Protein AF-A0A7H1MFH7-F1 (afdb_monomer_lite)

Organism: NCBI:txid1815583

Radius of gyration: 19.79 Å; chains: 1; bounding box: 55×24×57 Å

Sequence (146 aa):
MDHNDVRKGILQAKLIEDTSGLLWAEMLFAPLLLAVTAERLDIFPDPTGGLLVFLGVGFFSFVFFLWCSWHSRPRFWMAVFFSCIWAYAFWWLFGLISDDKPFSEYPSLSHFLVYYGLRSIPSVIIFIITMIAHFSDFQWMDDVSS

Foldseek 3Di:
DDPVVVVVVVVLVVLCVLQVVLLVVLLQVLLLLVLVVCVVVCVDVDNVSSVCSSVVSSVVSVVLVVVCVVPLVSVLVSLLVSLLSQLVVQLVVVCVVPPDDPPVPAPDPVRVCVVSVVSSVVSVVSSVVSSVSNVSVNVSVVVVVD

Structure (mmCIF, N/CA/C/O backbone):
data_AF-A0A7H1MFH7-F1
#
_entry.id   AF-A0A7H1MFH7-F1
#
loop_
_atom_site.group_PDB
_atom_site.id
_atom_site.type_symbol
_atom_site.label_atom_id
_atom_site.label_alt_id
_atom_site.label_comp_id
_atom_site.label_asym_id
_atom_site.label_entity_id
_atom_site.label_seq_id
_atom_site.pdbx_PDB_ins_code
_atom_site.Cartn_x
_atom_site.Cartn_y
_atom_site.Cartn_z
_atom_site.occupancy
_atom_site.B_iso_or_equiv
_atom_site.auth_seq_id
_atom_site.auth_comp_id
_atom_site.auth_asym_id
_atom_site.auth_atom_id
_atom_site.pdbx_PDB_model_num
ATOM 1 N N . MET A 1 1 ? -28.954 0.021 33.420 1.00 54.66 1 MET A N 1
ATOM 2 C CA . MET A 1 1 ? -27.922 0.392 32.437 1.00 54.66 1 MET A CA 1
ATOM 3 C C . MET A 1 1 ? -27.315 1.680 32.945 1.00 54.66 1 MET A C 1
ATOM 5 O O . MET A 1 1 ? -28.068 2.631 33.138 1.00 54.66 1 MET A O 1
ATOM 9 N N . ASP A 1 2 ? -26.045 1.649 33.337 1.00 64.81 2 ASP A N 1
ATOM 10 C CA . ASP A 1 2 ? -25.422 2.763 34.053 1.00 64.81 2 ASP A CA 1
ATOM 11 C C . ASP A 1 2 ? -25.044 3.879 33.065 1.00 64.81 2 ASP A C 1
ATOM 13 O O . ASP A 1 2 ? -24.766 3.625 31.890 1.00 64.81 2 ASP A O 1
ATOM 17 N N . HIS A 1 3 ? -25.023 5.132 33.514 1.00 62.41 3 HIS A N 1
ATOM 18 C CA . HIS A 1 3 ? -24.692 6.278 32.659 1.00 62.41 3 HIS A CA 1
ATOM 19 C C . HIS A 1 3 ? -23.265 6.158 32.077 1.00 62.41 3 HIS A C 1
ATOM 21 O O . HIS A 1 3 ? -22.971 6.674 30.992 1.00 62.41 3 HIS A O 1
ATOM 27 N N . ASN A 1 4 ? -22.399 5.420 32.777 1.00 66.25 4 ASN A N 1
ATOM 28 C CA . ASN A 1 4 ? -21.060 5.044 32.338 1.00 66.25 4 ASN A CA 1
ATOM 29 C C . ASN A 1 4 ? -21.055 4.048 31.164 1.00 66.25 4 ASN A C 1
ATOM 31 O O . ASN A 1 4 ? -20.188 4.157 30.299 1.00 66.25 4 ASN A O 1
ATOM 35 N N . ASP A 1 5 ? -22.023 3.132 31.085 1.00 61.41 5 ASP A N 1
ATOM 36 C CA . ASP A 1 5 ? -22.126 2.163 29.982 1.00 61.41 5 ASP A CA 1
ATOM 37 C C . ASP A 1 5 ? -22.529 2.863 28.682 1.00 61.41 5 ASP A C 1
ATOM 39 O O . ASP A 1 5 ? -21.967 2.606 27.619 1.00 61.41 5 ASP A O 1
ATOM 43 N N . VAL A 1 6 ? -23.449 3.828 28.778 1.00 69.00 6 VAL A N 1
ATOM 44 C CA . VAL A 1 6 ? -23.871 4.656 27.639 1.00 69.00 6 VAL A CA 1
ATOM 45 C C . VAL A 1 6 ? -22.713 5.525 27.142 1.00 69.00 6 VAL A C 1
ATOM 47 O O . VAL A 1 6 ?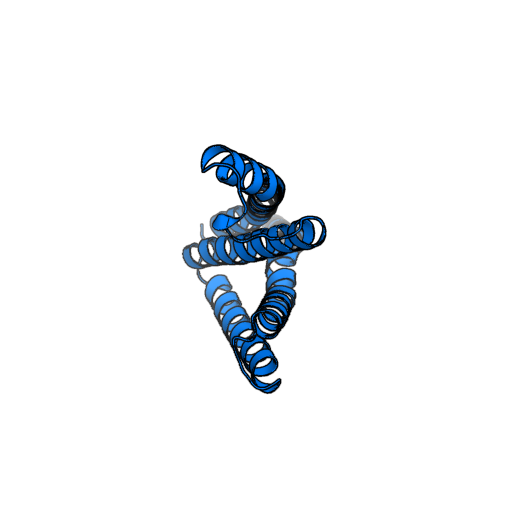 -22.487 5.631 25.939 1.00 69.00 6 VAL A O 1
ATOM 50 N N . ARG A 1 7 ? -21.923 6.107 28.055 1.00 67.50 7 ARG A N 1
ATOM 51 C CA . ARG A 1 7 ? -20.744 6.907 27.693 1.00 67.50 7 ARG A CA 1
ATOM 52 C C . ARG A 1 7 ? -19.659 6.064 27.015 1.00 67.50 7 ARG A C 1
ATOM 54 O O . ARG A 1 7 ? -19.066 6.532 26.046 1.00 67.50 7 ARG A O 1
ATOM 61 N N . LYS A 1 8 ? -19.429 4.831 27.480 1.00 65.19 8 LYS A N 1
ATOM 62 C CA . LYS A 1 8 ? -18.517 3.872 26.832 1.00 65.19 8 LYS A CA 1
ATOM 63 C C . LYS A 1 8 ? -19.004 3.482 25.435 1.00 65.19 8 LYS A C 1
ATOM 65 O O . LYS A 1 8 ? -18.209 3.527 24.505 1.00 65.19 8 LYS A O 1
ATOM 70 N N . GLY A 1 9 ? -20.299 3.205 25.270 1.00 61.69 9 GLY A N 1
ATOM 71 C CA . GLY A 1 9 ? -20.886 2.884 23.964 1.00 61.69 9 GLY A CA 1
ATOM 72 C C . GLY A 1 9 ? -20.783 4.032 22.954 1.00 61.69 9 GLY A C 1
ATOM 73 O O . GLY A 1 9 ? -20.439 3.807 21.798 1.00 61.69 9 GLY A O 1
ATOM 74 N N . ILE A 1 10 ? -21.001 5.278 23.392 1.00 66.06 10 ILE A N 1
ATOM 75 C CA . ILE A 1 10 ? -20.850 6.469 22.536 1.00 66.06 10 ILE A CA 1
ATOM 76 C C . ILE A 1 10 ? -19.380 6.702 22.156 1.00 66.06 10 ILE A C 1
ATOM 78 O O . ILE A 1 10 ? -19.093 7.043 21.012 1.00 66.06 10 ILE A O 1
ATOM 82 N N . LEU A 1 11 ? -18.443 6.503 23.089 1.00 58.62 11 LEU A N 1
ATOM 83 C CA . LEU A 1 11 ? -17.009 6.608 22.802 1.00 58.62 11 LEU A CA 1
ATOM 84 C C . LEU A 1 11 ? -16.542 5.514 21.834 1.00 58.62 11 LEU A C 1
ATOM 86 O O . LEU A 1 11 ? -15.809 5.825 20.904 1.00 58.62 11 LEU A O 1
ATOM 90 N N . GLN A 1 12 ? -17.014 4.275 21.992 1.00 57.56 12 GLN A N 1
ATOM 91 C CA . GLN A 1 12 ? -16.724 3.177 21.064 1.00 57.56 12 GLN A CA 1
ATOM 92 C C . GLN A 1 12 ? -17.298 3.433 19.666 1.00 57.56 12 GLN A C 1
ATOM 94 O O . GLN A 1 12 ? -16.593 3.225 18.684 1.00 57.56 12 GLN A O 1
ATOM 99 N N . ALA A 1 13 ? -18.537 3.922 19.560 1.00 58.47 13 ALA A N 1
ATOM 100 C CA . ALA A 1 13 ? -19.154 4.244 18.273 1.00 58.47 13 ALA A CA 1
ATOM 101 C C . ALA A 1 13 ? -18.420 5.384 17.550 1.00 58.47 13 ALA A C 1
ATOM 103 O O . ALA A 1 13 ? -18.107 5.252 16.370 1.00 58.47 13 ALA A O 1
ATOM 104 N N . LYS A 1 14 ? -18.076 6.455 18.277 1.00 58.44 14 LYS A N 1
ATOM 105 C CA . LYS A 1 14 ? -17.321 7.590 17.735 1.00 58.44 14 LYS A CA 1
ATOM 106 C C . LYS A 1 14 ? -15.920 7.181 17.272 1.00 58.44 14 LYS A C 1
ATOM 108 O O . LYS A 1 14 ? -15.492 7.578 16.199 1.00 58.44 14 LYS A O 1
ATOM 113 N N . LEU A 1 15 ? -15.233 6.330 18.035 1.00 53.75 15 LEU A N 1
ATOM 114 C CA . LEU A 1 15 ? -13.917 5.826 17.639 1.00 53.75 15 LEU A CA 1
ATOM 115 C C . LEU A 1 15 ? -13.968 4.865 16.443 1.00 53.75 15 LEU A C 1
ATOM 117 O O . LEU A 1 15 ? -13.046 4.882 15.635 1.00 53.75 15 LEU A O 1
ATOM 121 N N . ILE A 1 16 ? -15.017 4.046 16.300 1.00 55.38 16 ILE A N 1
ATOM 122 C CA . ILE A 1 16 ? -15.221 3.209 15.101 1.00 55.38 16 ILE A CA 1
ATOM 123 C C . ILE A 1 16 ? -15.421 4.095 13.866 1.00 55.38 16 ILE A C 1
ATOM 125 O O . ILE A 1 16 ? -14.837 3.813 12.818 1.00 55.38 16 ILE A O 1
ATOM 129 N N . GLU A 1 17 ? -16.194 5.174 13.998 1.00 55.59 17 GLU A N 1
ATOM 130 C CA . GLU A 1 17 ? -16.355 6.203 12.962 1.00 55.59 17 GLU A CA 1
ATOM 131 C C . GLU A 1 17 ? -15.013 6.861 12.594 1.00 55.59 17 GLU A C 1
ATOM 133 O O . GLU A 1 17 ? -14.719 7.030 11.412 1.00 55.59 17 GLU A O 1
ATOM 138 N N . ASP A 1 18 ? -14.171 7.146 13.593 1.00 53.12 18 ASP A N 1
ATOM 139 C CA . ASP A 1 18 ? -12.890 7.841 13.413 1.00 53.12 18 ASP A CA 1
ATOM 140 C C . ASP A 1 18 ? -11.748 6.939 12.880 1.00 53.12 18 ASP A C 1
ATOM 142 O O . ASP A 1 18 ? -10.773 7.459 12.339 1.00 53.12 18 ASP A O 1
ATOM 146 N N . THR A 1 19 ? -11.830 5.605 13.009 1.00 53.41 19 THR A N 1
ATOM 147 C CA . THR A 1 19 ? -10.710 4.680 12.689 1.00 53.41 19 THR A CA 1
ATOM 148 C C . THR A 1 19 ? -10.991 3.698 11.552 1.00 53.41 19 THR A C 1
ATOM 150 O O . THR A 1 19 ? -10.120 3.448 10.725 1.00 53.41 19 THR A O 1
ATOM 153 N N . SER A 1 20 ? -12.222 3.200 11.407 1.00 57.16 20 SER A N 1
ATOM 154 C CA . SER A 1 20 ? -12.520 2.128 10.439 1.00 57.16 20 SER A CA 1
ATOM 155 C C . SER A 1 20 ? -12.584 2.573 8.970 1.00 57.16 20 SER A C 1
ATOM 157 O O . SER A 1 20 ? -12.539 1.731 8.068 1.00 57.16 20 SER A O 1
ATOM 159 N N . GLY A 1 21 ? -12.672 3.881 8.711 1.00 65.06 21 GLY A N 1
ATOM 160 C CA . GLY A 1 21 ? -12.888 4.423 7.370 1.00 65.06 21 GLY A CA 1
ATOM 161 C C . GLY A 1 21 ? -11.729 4.179 6.402 1.00 65.06 21 GLY A C 1
ATOM 162 O O . GLY A 1 21 ? -11.975 3.899 5.229 1.00 65.06 21 GLY A O 1
ATOM 163 N N . LEU A 1 22 ? -10.478 4.240 6.876 1.00 73.00 22 LEU A N 1
ATOM 164 C CA . LEU A 1 22 ? -9.305 4.110 6.004 1.00 73.00 22 LEU A CA 1
ATOM 165 C C . LEU A 1 22 ? -9.123 2.671 5.513 1.00 73.00 22 LEU A C 1
ATOM 167 O O . LEU A 1 22 ? -9.110 2.453 4.306 1.00 73.00 22 LEU A O 1
ATOM 171 N N . LEU A 1 23 ? -9.077 1.687 6.419 1.00 71.75 23 LEU A N 1
ATOM 172 C CA . LEU A 1 23 ? -8.971 0.271 6.037 1.00 71.75 23 LEU A CA 1
ATOM 173 C C . LEU A 1 23 ? -10.134 -0.169 5.142 1.00 71.75 23 LEU A C 1
ATOM 175 O O . LEU A 1 23 ? -9.948 -0.956 4.213 1.00 71.75 23 LEU A O 1
ATOM 179 N N . TRP A 1 24 ? -11.340 0.341 5.406 1.00 69.19 24 TRP A N 1
ATOM 180 C CA . TRP A 1 24 ? -12.502 0.045 4.576 1.00 69.19 24 TRP A CA 1
ATOM 181 C C . TRP A 1 24 ? -12.395 0.673 3.180 1.00 69.19 24 TRP A C 1
ATOM 183 O O . TRP A 1 24 ? -12.676 0.004 2.186 1.00 69.19 24 TRP A O 1
ATOM 193 N N . ALA A 1 25 ? -11.938 1.924 3.075 1.00 73.00 25 ALA A N 1
ATOM 194 C CA . ALA A 1 25 ? -11.689 2.563 1.785 1.00 73.00 25 ALA A CA 1
ATOM 195 C C . ALA A 1 25 ? -10.589 1.830 0.997 1.00 73.00 25 ALA A C 1
ATOM 197 O O . ALA A 1 25 ? -10.740 1.571 -0.196 1.00 73.00 25 ALA A O 1
ATOM 198 N N . GLU A 1 26 ? -9.503 1.434 1.655 1.00 75.50 26 GLU A N 1
ATOM 199 C CA . GLU A 1 26 ? -8.398 0.705 1.028 1.00 75.50 26 GLU A CA 1
ATOM 200 C C . GLU A 1 26 ? -8.813 -0.670 0.521 1.00 75.50 26 GLU A C 1
ATOM 202 O O . GLU A 1 26 ? -8.415 -1.061 -0.574 1.00 75.50 26 GLU A O 1
ATOM 207 N N . MET A 1 27 ? -9.688 -1.363 1.247 1.00 75.88 27 MET A N 1
ATOM 208 C CA . MET A 1 27 ? -10.291 -2.612 0.788 1.00 75.88 27 MET A CA 1
ATOM 209 C C . MET A 1 27 ? -11.061 -2.441 -0.537 1.00 75.88 27 MET A C 1
ATOM 2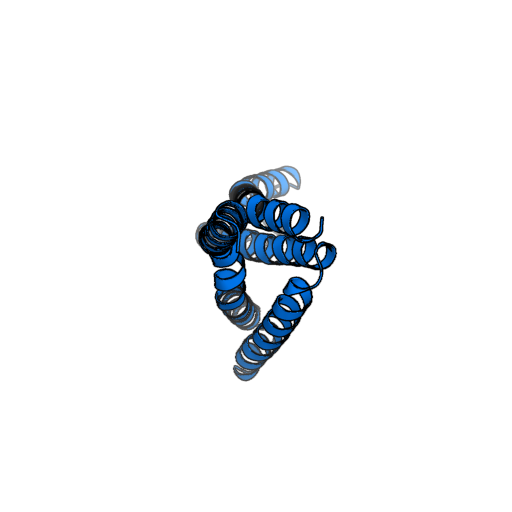11 O O . MET A 1 27 ? -11.134 -3.386 -1.320 1.00 75.88 27 MET A O 1
ATOM 215 N N . LEU A 1 28 ? -11.601 -1.250 -0.818 1.00 73.75 28 LEU A N 1
ATOM 216 C CA . LEU A 1 28 ? -12.284 -0.942 -2.080 1.00 73.75 28 LEU A CA 1
ATOM 217 C C . LEU A 1 28 ? -11.313 -0.501 -3.186 1.00 73.75 28 LEU A C 1
ATOM 219 O O . LEU A 1 28 ? -11.490 -0.880 -4.345 1.00 73.75 28 LEU A O 1
ATOM 223 N N . PHE A 1 29 ? -10.286 0.285 -2.850 1.00 74.69 29 PHE A N 1
ATOM 224 C CA . PHE A 1 29 ? -9.355 0.852 -3.835 1.00 74.69 29 PHE A CA 1
ATOM 225 C C . PHE A 1 29 ? -8.210 -0.088 -4.226 1.00 74.69 29 PHE A C 1
ATOM 227 O O . PHE A 1 29 ? -7.807 -0.108 -5.389 1.00 74.69 29 PHE A O 1
ATOM 234 N N . ALA A 1 30 ? -7.684 -0.880 -3.293 1.00 75.75 30 ALA A N 1
ATOM 235 C CA . ALA A 1 30 ? -6.543 -1.761 -3.533 1.00 75.75 30 ALA A CA 1
ATOM 236 C C . ALA A 1 30 ? -6.775 -2.812 -4.637 1.00 75.75 30 ALA A C 1
ATOM 238 O O . ALA A 1 30 ? -5.884 -2.974 -5.476 1.00 75.75 30 ALA A O 1
ATOM 239 N N . PRO A 1 31 ? -7.942 -3.487 -4.721 1.00 77.62 31 PRO A N 1
ATOM 240 C CA . PRO A 1 31 ? -8.222 -4.417 -5.814 1.00 77.62 31 PRO A CA 1
ATOM 241 C C . PRO A 1 31 ? -8.202 -3.738 -7.183 1.00 77.62 31 PRO A C 1
ATOM 243 O O . PRO A 1 31 ? -7.680 -4.301 -8.142 1.00 77.62 31 PRO A O 1
ATOM 246 N N . LEU A 1 32 ? -8.726 -2.510 -7.270 1.00 77.50 32 LEU A N 1
ATOM 247 C CA . LEU A 1 32 ? -8.722 -1.718 -8.500 1.00 77.50 32 LEU A CA 1
ATOM 248 C C . LEU A 1 32 ? -7.291 -1.353 -8.915 1.00 77.50 32 LEU A C 1
ATOM 250 O O . LEU A 1 32 ? -6.908 -1.549 -10.065 1.00 77.50 32 LEU A O 1
ATOM 254 N N . LEU A 1 33 ? -6.488 -0.869 -7.967 1.00 77.81 33 LEU A N 1
ATOM 255 C CA . LEU A 1 33 ? -5.096 -0.472 -8.195 1.00 77.81 33 LEU A CA 1
ATOM 256 C C . LEU A 1 33 ? -4.226 -1.651 -8.655 1.00 77.81 33 LEU A C 1
ATOM 258 O O . LEU A 1 33 ? -3.430 -1.515 -9.588 1.00 77.81 33 LEU A O 1
ATOM 262 N N . LEU A 1 34 ? -4.408 -2.822 -8.044 1.00 75.25 34 LEU A N 1
ATOM 263 C CA . LEU A 1 34 ? -3.701 -4.043 -8.429 1.00 75.25 34 LEU A CA 1
ATOM 264 C C . LEU A 1 34 ? -4.168 -4.591 -9.780 1.00 75.25 34 LEU A C 1
ATOM 266 O O . LEU A 1 34 ? -3.329 -5.037 -10.559 1.00 75.25 34 LEU A O 1
ATOM 270 N N . ALA A 1 35 ? -5.462 -4.510 -10.096 1.00 75.81 35 ALA A N 1
ATOM 271 C CA . ALA A 1 35 ? -5.984 -4.914 -11.401 1.00 75.81 35 ALA A CA 1
ATOM 272 C C . ALA A 1 35 ? -5.418 -4.053 -12.538 1.00 75.81 35 ALA A C 1
ATOM 274 O O . ALA A 1 35 ? -4.875 -4.594 -13.499 1.00 75.81 35 ALA A O 1
ATOM 275 N N . VAL A 1 36 ? -5.442 -2.724 -12.381 1.00 77.12 36 VAL A N 1
ATOM 276 C CA . VAL A 1 36 ? -4.831 -1.782 -13.338 1.00 77.12 36 VAL A CA 1
ATOM 277 C C . VAL A 1 36 ? -3.333 -2.050 -13.496 1.00 77.12 36 VAL A C 1
ATOM 279 O O . VAL A 1 36 ? -2.798 -2.007 -14.602 1.00 77.12 36 VAL A O 1
ATOM 282 N N . THR A 1 37 ? -2.640 -2.356 -12.397 1.00 73.69 37 THR A N 1
ATOM 283 C CA . THR A 1 37 ? -1.211 -2.694 -12.439 1.00 73.69 37 THR A CA 1
ATOM 284 C C . THR A 1 37 ? -0.957 -3.990 -13.208 1.00 73.69 37 THR A C 1
ATOM 286 O O . THR A 1 37 ? -0.033 -4.048 -14.018 1.00 73.69 37 THR A O 1
ATOM 289 N N . ALA A 1 38 ? -1.768 -5.022 -12.974 1.00 74.62 38 ALA A N 1
ATOM 290 C CA . ALA A 1 38 ? -1.633 -6.313 -13.637 1.00 74.62 38 ALA A CA 1
ATOM 291 C C . ALA A 1 38 ? -1.889 -6.224 -15.148 1.00 74.62 38 ALA A C 1
ATOM 293 O O . ALA A 1 38 ? -1.162 -6.855 -15.914 1.00 74.62 38 ALA A O 1
ATOM 294 N N . GLU A 1 39 ? -2.866 -5.412 -15.567 1.00 73.62 39 GLU A N 1
ATOM 295 C CA . GLU A 1 39 ? -3.098 -5.103 -16.983 1.00 73.62 39 GLU A CA 1
ATOM 296 C C . GLU A 1 39 ? -1.924 -4.333 -17.587 1.00 73.62 39 GLU A C 1
ATOM 298 O O . GLU A 1 39 ? -1.424 -4.704 -18.640 1.00 73.62 39 GLU A O 1
ATOM 303 N N . ARG A 1 40 ? -1.419 -3.297 -16.906 1.00 72.88 40 ARG A N 1
ATOM 304 C CA . ARG A 1 40 ? -0.285 -2.506 -17.413 1.00 72.88 40 ARG A CA 1
ATOM 305 C C . ARG A 1 40 ? 0.980 -3.345 -17.607 1.00 72.88 40 ARG A C 1
ATOM 307 O O . ARG A 1 40 ? 1.760 -3.074 -18.513 1.00 72.88 40 ARG A O 1
ATOM 314 N N . LEU A 1 41 ? 1.236 -4.285 -16.703 1.00 72.56 41 LEU A N 1
ATOM 315 C CA . LEU A 1 41 ? 2.431 -5.124 -16.743 1.00 72.56 41 LEU A CA 1
ATOM 316 C C . LEU A 1 41 ? 2.323 -6.273 -17.761 1.00 72.56 41 LEU A C 1
ATOM 318 O O . LEU A 1 41 ? 3.232 -7.100 -17.792 1.00 72.56 41 LEU A O 1
ATOM 322 N N . ASP A 1 42 ? 1.241 -6.341 -18.553 1.00 72.31 42 ASP A N 1
ATOM 323 C CA . ASP A 1 42 ? 0.949 -7.437 -19.489 1.00 72.31 42 ASP A CA 1
ATOM 324 C C . ASP A 1 42 ? 1.139 -8.818 -18.831 1.00 72.31 42 ASP A C 1
ATOM 326 O O . ASP A 1 42 ? 1.598 -9.783 -19.445 1.00 72.31 42 ASP A O 1
ATOM 330 N N . ILE A 1 43 ? 0.786 -8.930 -17.540 1.00 74.06 43 ILE A N 1
ATOM 331 C CA . ILE A 1 43 ? 0.884 -10.203 -16.804 1.00 74.06 43 ILE A CA 1
ATOM 332 C C . ILE A 1 43 ? -0.034 -11.242 -17.453 1.00 74.06 43 ILE A C 1
ATOM 334 O O . ILE A 1 43 ? 0.260 -12.439 -17.446 1.00 74.06 43 ILE A O 1
ATOM 338 N N . PHE A 1 44 ? -1.141 -10.769 -18.028 1.00 74.12 44 PHE A N 1
ATOM 339 C CA . PHE A 1 44 ? -2.097 -11.582 -18.750 1.00 74.12 44 PHE A CA 1
ATOM 340 C C . PHE A 1 44 ? -2.208 -11.092 -20.196 1.00 74.12 44 PHE A C 1
ATOM 342 O O . PHE A 1 44 ? -2.403 -9.900 -20.410 1.00 74.12 44 PHE A O 1
ATOM 349 N N . PRO A 1 45 ? -2.141 -12.001 -21.180 1.00 68.00 45 PRO A N 1
ATOM 350 C CA . PRO A 1 45 ? -2.260 -11.651 -22.594 1.00 68.00 45 PRO A CA 1
ATOM 351 C C . PRO A 1 45 ? -3.683 -11.237 -23.005 1.00 68.00 45 PRO A C 1
ATOM 353 O O . PRO A 1 45 ? -3.860 -10.667 -24.077 1.00 68.00 45 PRO A O 1
ATOM 356 N N . ASP A 1 46 ? -4.687 -11.509 -22.162 1.00 75.62 46 ASP A N 1
ATOM 357 C CA . ASP A 1 46 ? -6.094 -11.211 -22.420 1.00 75.62 46 ASP A CA 1
ATOM 358 C C . ASP A 1 46 ? -6.665 -10.220 -21.384 1.00 75.62 46 ASP A C 1
ATOM 360 O O . ASP A 1 46 ? -6.348 -10.321 -20.191 1.00 75.62 46 ASP A O 1
ATOM 364 N N . PRO A 1 47 ? -7.599 -9.331 -21.783 1.00 66.69 47 PRO A N 1
ATOM 365 C CA . PRO A 1 47 ? -8.222 -8.341 -20.892 1.00 66.69 47 PRO A CA 1
ATOM 366 C C . PRO A 1 47 ? -9.054 -8.968 -19.755 1.00 66.69 47 PRO A C 1
ATOM 368 O O . PRO A 1 47 ? -9.416 -8.306 -18.787 1.00 66.69 47 PRO A O 1
ATOM 371 N N . THR A 1 48 ? -9.346 -10.268 -19.821 1.00 77.44 48 THR A N 1
ATOM 372 C CA . THR A 1 48 ? -9.966 -11.039 -18.732 1.00 77.44 48 THR A CA 1
ATOM 373 C C . THR A 1 48 ? -9.064 -11.185 -17.505 1.00 77.44 48 THR A C 1
ATOM 375 O O . THR A 1 48 ? -9.576 -11.398 -16.404 1.00 77.44 48 THR A O 1
ATOM 378 N N . GLY A 1 49 ? -7.744 -11.057 -17.656 1.00 73.88 49 GLY A N 1
ATOM 379 C CA . GLY A 1 49 ? -6.791 -11.185 -16.553 1.00 73.88 49 GLY A CA 1
ATOM 380 C C . GLY A 1 49 ? -6.923 -10.085 -15.501 1.00 73.88 49 GLY A C 1
ATOM 381 O O . GLY A 1 49 ? -6.970 -10.384 -14.308 1.00 73.88 49 GLY A O 1
ATOM 382 N N . GLY A 1 50 ? -7.074 -8.828 -15.930 1.00 71.56 50 GLY A N 1
ATOM 383 C CA . GLY A 1 50 ? -7.299 -7.697 -15.026 1.00 71.56 50 GLY A CA 1
ATOM 384 C C . GLY A 1 50 ? -8.578 -7.846 -14.207 1.00 71.56 50 GLY A C 1
ATOM 385 O O . GLY A 1 50 ? -8.566 -7.664 -12.989 1.00 71.56 50 GLY A O 1
ATOM 386 N N . LEU A 1 51 ? -9.664 -8.297 -14.844 1.00 77.69 51 LEU A N 1
ATOM 387 C CA . LEU A 1 51 ? -10.930 -8.591 -14.169 1.00 77.69 51 LEU A CA 1
ATOM 388 C C . LEU A 1 51 ? -10.789 -9.716 -13.129 1.00 77.69 51 LEU A C 1
ATO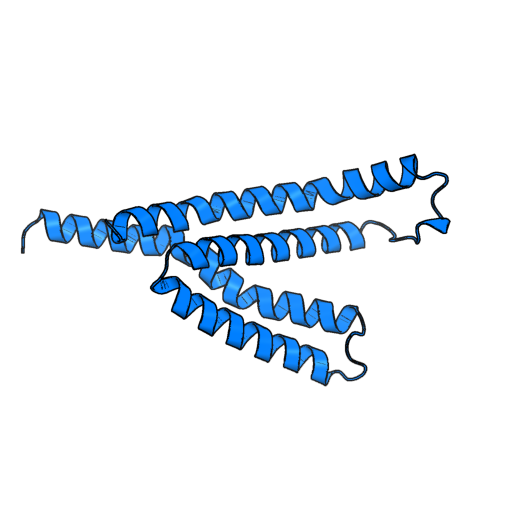M 390 O O . LEU A 1 51 ? -11.337 -9.609 -12.032 1.00 77.69 51 LEU A O 1
ATOM 394 N N . LEU A 1 52 ? -10.047 -10.783 -13.441 1.00 81.12 52 LEU A N 1
ATOM 395 C CA . LEU A 1 52 ? -9.789 -11.872 -12.491 1.00 81.12 52 LEU A CA 1
ATOM 396 C C . LEU A 1 52 ? -8.958 -11.403 -11.293 1.00 81.12 52 LEU A C 1
ATOM 398 O O . LEU A 1 52 ? -9.261 -11.790 -10.165 1.00 81.12 52 LEU A O 1
ATOM 402 N N . VAL A 1 53 ? -7.956 -10.547 -11.514 1.00 80.62 53 VAL A N 1
ATOM 403 C CA . VAL A 1 53 ? -7.182 -9.928 -10.428 1.00 80.62 53 VAL A CA 1
ATOM 404 C C . VAL A 1 53 ? -8.080 -9.036 -9.578 1.00 80.62 53 VAL A C 1
ATOM 406 O O . VAL A 1 53 ? -8.067 -9.172 -8.359 1.00 80.62 53 VAL A O 1
ATOM 409 N N . PHE A 1 54 ? -8.908 -8.191 -10.195 1.00 79.12 54 PHE A N 1
ATOM 410 C CA . PHE A 1 54 ? -9.848 -7.330 -9.479 1.00 79.12 54 PHE A CA 1
ATOM 411 C C . PHE A 1 54 ? -10.796 -8.138 -8.586 1.00 79.12 54 PHE A C 1
ATOM 413 O O . PHE A 1 54 ? -10.904 -7.875 -7.388 1.00 79.12 54 PHE A O 1
ATOM 420 N N . LEU A 1 55 ? -11.459 -9.149 -9.156 1.00 81.44 55 LEU A N 1
ATOM 421 C CA . LEU A 1 55 ? -12.434 -9.970 -8.440 1.00 81.44 55 LEU A CA 1
ATOM 422 C C . LEU A 1 55 ? -11.771 -10.852 -7.381 1.00 81.44 55 LEU A C 1
ATOM 424 O O . LEU A 1 55 ? -12.277 -10.948 -6.265 1.00 81.44 55 LEU A O 1
ATOM 428 N N . GLY A 1 56 ? -10.638 -11.474 -7.710 1.00 82.50 56 GLY A N 1
ATOM 429 C CA . GLY A 1 56 ? -9.893 -12.331 -6.794 1.00 82.50 56 GLY A CA 1
ATOM 430 C C . GLY A 1 56 ? -9.344 -11.539 -5.616 1.00 82.50 56 GLY A C 1
ATOM 431 O O . GLY A 1 56 ? -9.671 -11.839 -4.470 1.00 82.50 56 GLY A O 1
ATOM 432 N N . VAL A 1 57 ? -8.561 -10.492 -5.884 1.00 79.81 57 VAL A N 1
ATOM 433 C CA . VAL A 1 57 ? -8.001 -9.629 -4.837 1.00 79.81 57 VAL A CA 1
ATOM 434 C C . VAL A 1 57 ? -9.121 -8.971 -4.037 1.00 79.81 57 VAL A C 1
ATOM 436 O O . VAL A 1 57 ? -9.065 -9.004 -2.816 1.00 79.81 57 VAL A O 1
ATOM 439 N N . GLY A 1 58 ? -10.176 -8.464 -4.681 1.00 78.06 58 GLY A N 1
ATOM 440 C CA . GLY A 1 58 ? -11.322 -7.874 -3.985 1.00 78.06 58 GLY A CA 1
ATOM 441 C C . GLY A 1 58 ? -12.011 -8.850 -3.038 1.00 78.06 58 GLY A C 1
ATOM 442 O O . GLY A 1 58 ? -12.229 -8.527 -1.869 1.00 78.06 58 GLY A O 1
ATOM 443 N N . PHE A 1 59 ? -12.289 -10.069 -3.502 1.00 80.19 59 PHE A N 1
ATOM 444 C CA . PHE A 1 59 ? -12.895 -11.105 -2.673 1.00 80.19 59 PHE A CA 1
ATOM 445 C C . PHE A 1 59 ? -11.984 -11.517 -1.510 1.00 80.19 59 PHE A C 1
ATOM 447 O O . PHE A 1 59 ? -12.430 -11.548 -0.363 1.00 80.19 59 PHE A O 1
ATOM 454 N N . PHE A 1 60 ? -10.703 -11.794 -1.770 1.00 80.19 60 PHE A N 1
ATOM 455 C CA . PHE A 1 60 ? -9.771 -12.221 -0.724 1.00 80.19 60 PHE A CA 1
ATOM 456 C C . PHE A 1 60 ? -9.460 -11.104 0.275 1.00 80.19 60 PHE A C 1
ATOM 458 O O . PHE A 1 60 ? -9.427 -11.377 1.473 1.00 80.19 60 PHE A O 1
ATOM 465 N N . SER A 1 61 ? -9.301 -9.856 -0.171 1.00 75.50 61 SER A N 1
ATOM 466 C CA . SER A 1 61 ? -9.141 -8.695 0.712 1.00 75.50 61 SER A CA 1
ATOM 467 C C . SER A 1 61 ? -10.371 -8.488 1.593 1.00 75.50 61 SER A C 1
ATOM 469 O O . SER A 1 61 ? -10.213 -8.228 2.782 1.00 75.50 61 SER A O 1
ATOM 471 N N . PHE A 1 62 ? -11.582 -8.677 1.061 1.00 77.75 62 PHE A N 1
ATOM 472 C CA . PHE A 1 62 ? -12.815 -8.596 1.846 1.00 77.75 62 PHE A CA 1
ATOM 473 C C . PHE A 1 62 ? -12.926 -9.717 2.888 1.00 77.75 62 PHE A C 1
ATOM 475 O O . PHE A 1 62 ? -13.182 -9.455 4.064 1.00 77.75 62 PHE A O 1
ATOM 482 N N . VAL A 1 63 ? -12.684 -10.970 2.491 1.00 79.56 63 VAL A N 1
ATOM 483 C CA . VAL A 1 63 ? -12.680 -12.113 3.420 1.00 79.56 63 VAL A CA 1
ATOM 484 C C . VAL A 1 63 ? -11.621 -11.923 4.508 1.00 79.56 63 VAL A C 1
ATOM 486 O O . VAL A 1 63 ? -11.885 -12.173 5.686 1.00 79.56 63 VAL A O 1
ATOM 489 N N . PHE A 1 64 ? -10.437 -11.438 4.134 1.00 75.56 64 PHE A N 1
ATOM 490 C CA . PHE A 1 64 ? -9.358 -11.162 5.072 1.00 75.56 64 PHE A CA 1
ATOM 491 C C . PHE A 1 64 ? -9.697 -10.006 6.021 1.00 75.56 64 PHE A C 1
ATOM 493 O O . PHE A 1 64 ? -9.454 -10.126 7.220 1.00 75.56 64 PHE A O 1
ATOM 500 N N . PHE A 1 65 ? -10.337 -8.941 5.531 1.00 74.88 65 PHE A N 1
ATOM 501 C CA . PHE A 1 65 ? -10.842 -7.839 6.355 1.00 74.88 65 PHE A CA 1
ATOM 502 C C . PHE A 1 65 ? -11.853 -8.326 7.401 1.00 74.88 65 PHE A C 1
ATOM 504 O O . PHE A 1 65 ? -11.712 -8.019 8.587 1.00 74.88 65 PHE A O 1
ATOM 511 N N . LEU A 1 66 ? -12.825 -9.152 6.996 1.00 75.94 66 LEU A N 1
ATOM 512 C CA . LEU A 1 66 ? -13.784 -9.755 7.925 1.00 75.94 66 LEU A CA 1
ATOM 513 C C . LEU A 1 66 ? -13.085 -10.626 8.971 1.00 75.94 66 LEU A C 1
ATOM 515 O O . LEU A 1 66 ? -13.402 -10.537 10.154 1.00 75.94 66 LEU A O 1
ATOM 519 N N . TRP A 1 67 ? -12.095 -11.425 8.578 1.00 72.50 67 TRP A N 1
ATOM 520 C CA . TRP A 1 67 ? -11.329 -12.229 9.532 1.00 72.50 67 TRP A CA 1
ATOM 521 C C . TRP A 1 67 ? -10.535 -11.357 10.525 1.00 72.50 67 TRP A C 1
ATOM 523 O O . TRP A 1 67 ? -10.531 -11.627 11.733 1.00 72.50 67 TRP A O 1
ATOM 533 N N . CYS A 1 68 ? -9.931 -10.269 10.045 1.00 69.38 68 CYS A N 1
ATOM 534 C CA . CYS A 1 68 ? -9.206 -9.300 10.869 1.00 69.38 68 CYS A CA 1
ATOM 535 C C . CYS A 1 68 ? -10.109 -8.548 11.859 1.00 69.38 68 CYS A C 1
ATOM 537 O O . CYS A 1 68 ? -9.608 -8.067 12.874 1.00 69.38 68 CYS A O 1
ATOM 539 N N . SER A 1 69 ? -11.426 -8.485 11.628 1.00 67.31 69 SER A N 1
ATOM 540 C CA . SER A 1 69 ? -12.370 -7.908 12.601 1.00 67.31 69 SER A CA 1
ATOM 541 C C . SER A 1 69 ? -12.397 -8.669 13.934 1.00 67.31 69 SER A C 1
ATOM 543 O O . SER A 1 69 ? -12.708 -8.090 14.971 1.00 67.31 69 SER A O 1
ATOM 545 N N . TRP A 1 70 ? -12.000 -9.946 13.925 1.00 66.25 70 TRP A N 1
ATOM 546 C CA . TRP A 1 70 ? -11.951 -10.800 15.113 1.00 66.25 70 TRP A CA 1
ATOM 547 C C . TRP A 1 70 ? -10.533 -11.047 15.647 1.00 66.25 70 TRP A C 1
ATOM 549 O O . TRP A 1 70 ? -10.384 -11.684 16.687 1.00 66.25 70 TRP A O 1
ATOM 559 N N . HIS A 1 71 ? -9.484 -10.585 14.954 1.00 67.81 71 HIS A N 1
ATOM 560 C CA . HIS A 1 71 ? -8.093 -10.896 15.301 1.00 67.81 71 HIS A CA 1
ATOM 561 C C . HIS A 1 71 ? -7.182 -9.671 15.121 1.00 67.81 71 HIS A C 1
ATOM 563 O O . HIS A 1 71 ? -7.030 -9.153 14.016 1.00 67.81 71 HIS A O 1
ATOM 569 N N . SER A 1 72 ? -6.492 -9.254 16.187 1.00 65.50 72 SER A N 1
ATOM 570 C CA . SER A 1 72 ? -5.638 -8.052 16.184 1.00 65.50 72 SER A CA 1
ATOM 571 C C . SER A 1 72 ? -4.338 -8.219 15.388 1.00 65.50 72 SER A C 1
ATOM 573 O O . SER A 1 72 ? -3.985 -7.356 14.586 1.00 65.50 72 SER A O 1
ATOM 575 N N . ARG A 1 73 ? -3.637 -9.352 15.538 1.00 68.44 73 ARG A N 1
ATOM 576 C CA . ARG A 1 73 ? -2.356 -9.605 14.841 1.00 68.44 73 ARG A CA 1
ATOM 577 C C . ARG A 1 73 ? -2.467 -9.594 13.304 1.00 68.44 73 ARG A C 1
ATOM 579 O O . ARG A 1 73 ? -1.602 -8.992 12.672 1.00 68.44 73 ARG A O 1
ATOM 586 N N . PRO A 1 74 ? -3.481 -10.217 12.672 1.00 73.12 74 PRO A N 1
ATOM 587 C CA . PRO A 1 74 ? -3.671 -10.150 11.219 1.00 73.12 74 PRO A CA 1
ATOM 588 C C . PRO A 1 74 ? -3.971 -8.739 10.693 1.00 73.12 74 PRO A C 1
ATOM 590 O O . PRO A 1 74 ? -3.523 -8.395 9.601 1.00 73.12 74 PRO A O 1
ATOM 593 N N . ARG A 1 75 ? -4.651 -7.894 11.483 1.00 71.81 75 ARG A N 1
ATOM 594 C CA . ARG A 1 75 ? -5.000 -6.520 11.087 1.00 71.81 75 ARG A CA 1
ATOM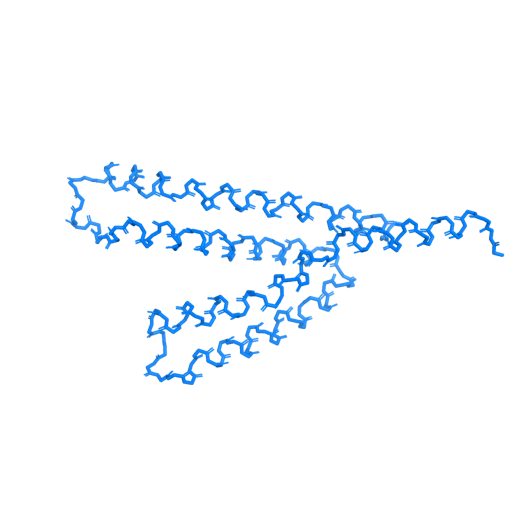 595 C C . ARG A 1 75 ? -3.765 -5.631 10.900 1.00 71.81 75 ARG A C 1
ATOM 597 O O . ARG A 1 75 ? -3.743 -4.821 9.980 1.00 71.81 75 ARG A O 1
ATOM 604 N N . PHE A 1 76 ? -2.712 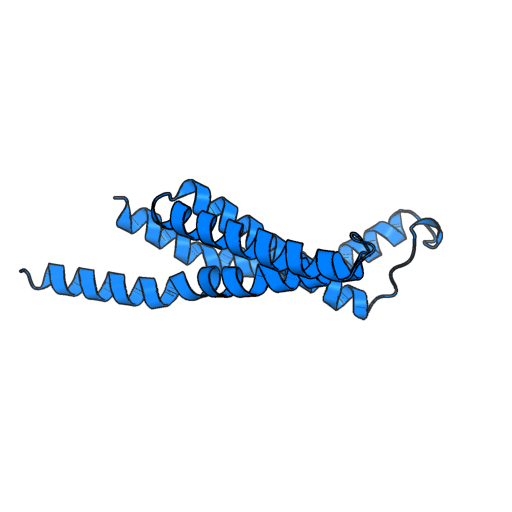-5.834 11.698 1.00 76.81 76 PHE A N 1
ATOM 605 C CA . PHE A 1 76 ? -1.414 -5.175 11.489 1.00 76.81 76 PHE A CA 1
ATOM 606 C C . PHE A 1 76 ? -0.820 -5.495 10.117 1.00 76.81 76 PHE A C 1
ATOM 608 O O . PHE A 1 76 ? -0.429 -4.598 9.375 1.00 76.81 76 PHE A O 1
ATOM 615 N N . TRP A 1 77 ? -0.797 -6.772 9.744 1.00 78.00 77 TRP A N 1
ATOM 616 C CA . TRP A 1 77 ? -0.265 -7.185 8.447 1.00 78.00 77 TRP A CA 1
ATOM 617 C C . TRP A 1 77 ? -1.122 -6.694 7.279 1.00 78.00 77 TRP A C 1
ATOM 619 O O . TRP A 1 77 ? -0.580 -6.387 6.220 1.00 78.00 77 TRP A O 1
ATOM 629 N N . MET A 1 78 ? -2.432 -6.556 7.485 1.00 78.31 78 MET A N 1
ATOM 630 C CA . MET A 1 78 ? -3.337 -5.945 6.512 1.00 78.31 78 MET A CA 1
ATOM 631 C C . MET A 1 78 ? -3.010 -4.466 6.263 1.00 78.31 78 MET A C 1
ATOM 633 O O . MET A 1 78 ? -2.893 -4.052 5.114 1.00 78.31 78 MET A O 1
ATOM 637 N N . ALA A 1 79 ? -2.789 -3.692 7.325 1.00 80.06 79 ALA A N 1
ATOM 638 C CA . ALA A 1 79 ? -2.376 -2.293 7.233 1.00 80.06 79 ALA A CA 1
ATOM 639 C C . ALA A 1 79 ? -1.013 -2.128 6.540 1.00 80.06 79 ALA A C 1
ATOM 641 O O . ALA A 1 79 ? -0.844 -1.254 5.691 1.00 80.06 79 ALA A O 1
ATOM 642 N N . VAL A 1 80 ? -0.047 -3.001 6.855 1.00 83.19 80 VAL A N 1
ATOM 643 C CA . VAL A 1 80 ? 1.257 -3.030 6.169 1.00 83.19 80 VAL A CA 1
ATOM 644 C C . VAL A 1 80 ? 1.069 -3.324 4.682 1.00 83.19 80 VAL A C 1
ATOM 646 O O . VAL A 1 80 ? 1.657 -2.643 3.844 1.00 83.19 80 VAL A O 1
ATOM 649 N N . PHE A 1 81 ? 0.232 -4.306 4.344 1.00 83.00 81 PHE A N 1
ATOM 650 C CA . PHE A 1 81 ? -0.070 -4.656 2.959 1.00 83.00 81 PHE A CA 1
ATOM 651 C C . PHE A 1 81 ? -0.687 -3.479 2.189 1.00 83.00 81 PHE A C 1
ATOM 653 O O . PHE A 1 81 ? -0.177 -3.127 1.124 1.00 83.00 81 PHE A O 1
ATOM 660 N N . PHE A 1 82 ? -1.718 -2.821 2.727 1.00 82.38 82 PHE A N 1
ATOM 661 C CA . PHE A 1 82 ? -2.331 -1.660 2.073 1.00 82.38 82 PHE A CA 1
ATOM 662 C C . PHE A 1 82 ? -1.383 -0.457 1.990 1.00 82.38 82 PHE A C 1
ATOM 664 O O . PHE A 1 82 ? -1.289 0.179 0.939 1.00 82.38 82 PHE A O 1
ATOM 671 N N . SER A 1 83 ? -0.579 -0.217 3.027 1.00 85.38 83 SER A N 1
ATOM 672 C CA . SER A 1 83 ? 0.466 0.813 3.003 1.00 85.38 83 SER A CA 1
ATOM 673 C C . SER A 1 83 ? 1.497 0.565 1.896 1.00 85.38 83 SER A C 1
ATOM 675 O O . SER A 1 83 ? 1.921 1.502 1.218 1.00 85.38 83 SER A O 1
ATOM 677 N N . CYS A 1 84 ? 1.872 -0.694 1.647 1.00 84.00 84 CYS A N 1
ATOM 678 C CA . CYS A 1 84 ? 2.735 -1.060 0.520 1.00 84.00 84 CYS A CA 1
ATOM 679 C C . CYS A 1 84 ? 2.072 -0.792 -0.841 1.00 84.00 84 CYS A C 1
ATOM 681 O O . CYS A 1 84 ? 2.757 -0.370 -1.774 1.00 84.00 84 CYS A O 1
ATOM 683 N N . ILE A 1 85 ? 0.756 -0.999 -0.966 1.00 83.44 85 ILE A N 1
ATOM 684 C CA . ILE A 1 85 ? 0.013 -0.687 -2.198 1.00 83.44 85 ILE A CA 1
ATOM 685 C C . ILE A 1 85 ? 0.040 0.817 -2.472 1.00 83.44 85 ILE A C 1
ATOM 687 O O . ILE A 1 85 ? 0.337 1.217 -3.597 1.00 83.44 85 ILE A O 1
ATOM 691 N N . TRP A 1 86 ? -0.187 1.657 -1.461 1.00 82.56 86 TRP A N 1
ATOM 692 C CA . TRP A 1 86 ? -0.065 3.109 -1.614 1.00 82.56 86 TRP A CA 1
ATOM 693 C C . TRP A 1 86 ? 1.356 3.547 -1.958 1.00 82.56 86 TRP A C 1
ATOM 695 O O . TRP A 1 86 ? 1.545 4.371 -2.854 1.00 82.56 86 TRP A O 1
ATOM 705 N N . ALA A 1 87 ? 2.360 2.963 -1.302 1.00 85.69 87 ALA A N 1
ATOM 706 C CA . ALA A 1 87 ? 3.764 3.223 -1.607 1.00 85.69 87 ALA A CA 1
ATOM 707 C C . ALA A 1 87 ? 4.092 2.919 -3.074 1.00 85.69 87 ALA A C 1
ATOM 709 O O . ALA A 1 87 ? 4.753 3.722 -3.742 1.00 85.69 87 ALA A O 1
ATOM 710 N N . TYR A 1 88 ? 3.584 1.797 -3.589 1.00 82.00 88 TYR A N 1
ATOM 711 C CA . TYR A 1 88 ? 3.725 1.416 -4.989 1.00 82.00 88 TYR A CA 1
ATOM 712 C C . TYR A 1 88 ? 2.953 2.349 -5.933 1.00 82.00 88 TYR A C 1
ATOM 714 O O . TYR A 1 88 ? 3.505 2.796 -6.937 1.00 82.00 88 TYR A O 1
ATOM 722 N N . ALA A 1 89 ? 1.713 2.711 -5.597 1.00 79.25 89 ALA A N 1
ATOM 723 C CA . ALA A 1 89 ? 0.913 3.653 -6.380 1.00 79.25 89 ALA A CA 1
ATOM 724 C C . ALA A 1 89 ? 1.628 5.004 -6.542 1.00 79.25 89 ALA A C 1
ATOM 726 O O . ALA A 1 89 ? 1.690 5.562 -7.637 1.00 79.25 89 ALA A O 1
ATOM 727 N N . PHE 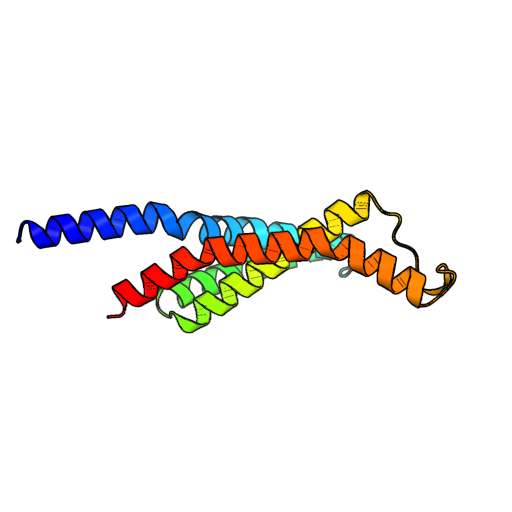A 1 90 ? 2.230 5.503 -5.461 1.00 81.19 90 PHE A N 1
ATOM 728 C CA . PHE A 1 90 ? 3.018 6.732 -5.483 1.00 81.19 90 PHE A CA 1
ATOM 729 C C . PHE A 1 90 ? 4.345 6.553 -6.222 1.00 81.19 90 PHE A C 1
ATOM 731 O O . PHE A 1 90 ? 4.712 7.418 -7.013 1.00 81.19 90 PHE A O 1
ATOM 738 N N . TRP A 1 91 ? 5.033 5.421 -6.048 1.00 82.12 91 TRP A N 1
ATOM 739 C CA . TRP A 1 91 ? 6.245 5.106 -6.820 1.00 82.12 91 TRP A CA 1
ATOM 740 C C . TRP A 1 91 ? 5.976 5.203 -8.325 1.00 82.12 91 TRP A C 1
ATOM 742 O O . TRP A 1 91 ? 6.752 5.782 -9.091 1.00 82.12 91 TRP A O 1
ATOM 752 N N . TRP A 1 92 ? 4.837 4.647 -8.731 1.00 75.00 92 TRP A N 1
ATOM 753 C CA . TRP A 1 92 ? 4.358 4.654 -10.098 1.00 75.00 92 TRP A CA 1
ATOM 754 C C . TRP A 1 92 ? 3.956 6.050 -10.580 1.00 75.00 92 TRP A C 1
ATOM 756 O O . TRP A 1 92 ? 4.390 6.458 -11.654 1.00 75.00 92 TRP A O 1
ATOM 766 N N . LEU A 1 93 ? 3.198 6.813 -9.786 1.00 75.94 93 LEU A N 1
ATOM 767 C CA . LEU A 1 93 ? 2.782 8.176 -10.136 1.00 75.94 93 LEU A CA 1
ATOM 768 C C . LEU A 1 93 ? 3.991 9.093 -10.372 1.00 75.94 93 LEU A C 1
ATOM 770 O O . LEU A 1 93 ? 4.029 9.834 -11.352 1.00 75.94 93 LEU A O 1
ATOM 774 N N . PHE A 1 94 ? 5.007 9.003 -9.514 1.00 72.19 94 PHE A N 1
ATOM 775 C CA . PHE A 1 94 ? 6.267 9.725 -9.702 1.00 72.19 94 PHE A CA 1
ATOM 776 C C . PHE A 1 94 ? 7.103 9.145 -10.850 1.00 72.19 94 PHE A C 1
ATOM 778 O O . PHE A 1 94 ? 7.828 9.882 -11.513 1.00 72.19 94 PHE A O 1
ATOM 785 N N . GLY A 1 95 ? 6.944 7.853 -11.135 1.00 66.19 95 GLY A N 1
ATOM 786 C CA . GLY A 1 95 ? 7.460 7.197 -12.332 1.00 66.19 95 GLY A CA 1
ATOM 787 C C . GLY A 1 95 ? 6.859 7.692 -13.642 1.00 66.19 95 GLY A C 1
ATOM 788 O O . GLY A 1 95 ? 7.541 7.697 -14.648 1.00 66.19 95 GLY A O 1
ATOM 789 N N . LEU A 1 96 ? 5.615 8.172 -13.667 1.00 63.19 96 LEU A N 1
ATOM 790 C CA . LEU A 1 96 ? 5.065 8.801 -14.879 1.00 63.19 96 LEU A CA 1
ATOM 791 C C . LEU A 1 96 ? 5.756 10.129 -15.214 1.00 63.19 96 LEU A C 1
ATOM 793 O O . LEU A 1 96 ? 5.737 10.562 -16.361 1.00 63.19 96 LEU A O 1
ATOM 797 N N . ILE A 1 97 ? 6.350 10.775 -14.210 1.00 60.78 97 ILE A N 1
ATOM 798 C CA . ILE A 1 97 ? 7.102 12.027 -14.352 1.00 60.78 97 ILE A CA 1
ATOM 799 C C . ILE A 1 97 ? 8.576 11.731 -14.696 1.00 60.78 97 ILE A C 1
ATOM 801 O O . ILE A 1 97 ? 9.307 12.621 -15.128 1.00 60.78 97 ILE A O 1
ATOM 805 N N . SER A 1 98 ? 9.027 10.485 -14.522 1.00 61.97 98 SER A N 1
ATOM 806 C CA . SER A 1 98 ? 10.427 10.086 -14.633 1.00 61.97 98 SER A CA 1
ATOM 807 C C . SER A 1 98 ? 10.594 8.994 -15.693 1.00 61.97 98 SER A C 1
ATOM 809 O O . SER A 1 98 ? 10.075 7.905 -15.511 1.00 61.97 98 SER A O 1
ATOM 811 N N . ASP A 1 99 ? 11.329 9.239 -16.780 1.00 65.81 99 ASP A N 1
ATOM 812 C CA . ASP A 1 99 ? 11.576 8.195 -17.788 1.00 65.81 99 ASP A CA 1
ATOM 813 C C . ASP A 1 99 ? 12.312 6.995 -17.168 1.00 65.81 99 ASP A C 1
ATOM 815 O O . ASP A 1 99 ? 13.526 7.048 -16.939 1.00 65.81 99 ASP A O 1
ATOM 819 N N . ASP A 1 100 ? 11.574 5.915 -16.902 1.00 68.31 100 ASP A N 1
ATOM 820 C CA . ASP A 1 100 ? 12.124 4.654 -16.412 1.00 68.31 100 ASP A CA 1
ATOM 821 C C . ASP A 1 100 ? 13.039 4.066 -17.479 1.00 68.31 100 ASP A C 1
ATOM 823 O O . ASP A 1 100 ? 12.594 3.674 -18.558 1.00 68.31 100 ASP A O 1
ATOM 827 N N . LYS A 1 101 ? 14.333 4.011 -17.168 1.00 73.19 101 LYS A N 1
ATOM 828 C CA . LYS A 1 101 ? 15.364 3.499 -18.068 1.00 73.19 101 LYS A CA 1
ATOM 829 C C . LYS A 1 101 ? 16.007 2.246 -17.484 1.00 73.19 101 LYS A C 1
ATOM 831 O O . LYS A 1 101 ? 16.157 2.141 -16.263 1.00 73.19 101 LYS A O 1
ATOM 836 N N . PRO A 1 102 ? 16.401 1.276 -18.323 1.00 77.81 102 PRO A N 1
ATOM 837 C CA . PRO A 1 102 ? 17.131 0.106 -17.863 1.00 77.81 102 PRO A CA 1
ATOM 838 C C . PRO A 1 102 ? 18.474 0.511 -17.243 1.00 77.81 102 PRO A C 1
ATOM 840 O O . PRO A 1 102 ? 19.088 1.503 -17.633 1.00 77.81 102 PRO A O 1
ATOM 843 N N . PHE A 1 103 ? 18.966 -0.295 -16.296 1.00 77.69 103 PHE A N 1
ATOM 844 C CA . PHE A 1 103 ? 20.233 -0.045 -15.591 1.00 77.69 103 PHE A CA 1
ATOM 845 C C . PHE A 1 103 ? 21.410 0.256 -16.539 1.00 77.69 103 PHE A C 1
ATOM 847 O O . PHE A 1 103 ? 22.257 1.088 -16.226 1.00 77.69 103 PHE A O 1
ATOM 854 N N . SER A 1 104 ? 21.434 -0.379 -17.715 1.00 84.25 104 SER A N 1
ATOM 855 C CA . SER A 1 104 ? 22.454 -0.198 -18.756 1.00 84.25 104 SER A CA 1
ATOM 856 C C . SER A 1 104 ? 22.580 1.230 -19.289 1.00 84.25 104 SER A C 1
ATOM 858 O O . SER A 1 104 ? 23.601 1.558 -19.885 1.00 84.25 104 SER A O 1
ATOM 860 N N . GLU A 1 105 ? 21.562 2.069 -19.105 1.00 84.88 105 GLU A N 1
ATOM 861 C CA . GLU A 1 105 ? 21.564 3.466 -19.551 1.00 84.88 105 GLU A CA 1
ATOM 862 C C . GLU A 1 105 ? 22.117 4.436 -18.495 1.00 84.88 105 GLU A C 1
ATOM 864 O O . GLU A 1 105 ? 22.314 5.617 -18.786 1.00 84.88 105 GLU A O 1
ATOM 869 N N . TYR A 1 106 ? 22.404 3.964 -17.276 1.00 85.25 106 TYR A N 1
ATOM 870 C CA . TYR A 1 106 ? 22.987 4.800 -16.231 1.00 85.25 106 TYR A CA 1
ATOM 871 C C . TYR A 1 106 ? 24.521 4.841 -16.340 1.00 85.25 106 TYR A C 1
ATOM 873 O O . TYR A 1 106 ? 25.153 3.796 -16.490 1.00 85.25 106 TYR A O 1
ATOM 881 N N . PRO A 1 107 ? 25.157 6.020 -16.175 1.00 88.25 107 PRO A N 1
ATOM 882 C CA . PRO A 1 107 ? 26.615 6.161 -16.280 1.00 88.25 107 PRO A CA 1
ATOM 883 C C . PRO A 1 107 ? 27.408 5.328 -15.264 1.00 88.25 107 PRO A C 1
ATOM 885 O O . PRO A 1 107 ? 28.562 4.977 -15.497 1.00 88.25 107 PRO A O 1
ATOM 888 N N . SER A 1 108 ? 26.815 5.055 -14.100 1.00 91.06 108 SER A N 1
ATOM 889 C CA . SER A 1 108 ? 27.417 4.257 -13.034 1.00 91.06 108 SER A CA 1
ATOM 890 C C . SER A 1 108 ? 26.353 3.732 -12.069 1.00 91.06 108 SER A C 1
ATOM 892 O O . SER A 1 108 ? 25.251 4.281 -11.972 1.00 91.06 108 SER A O 1
ATOM 894 N N . LEU A 1 109 ? 26.725 2.730 -11.264 1.00 87.12 109 LEU A N 1
ATOM 895 C CA . LEU A 1 109 ? 25.890 2.224 -10.169 1.00 87.12 109 LEU A CA 1
ATOM 896 C C . LEU A 1 109 ? 25.488 3.331 -9.183 1.00 87.12 109 LEU A C 1
ATOM 898 O O . LEU A 1 109 ? 24.349 3.372 -8.733 1.00 87.12 109 LEU A O 1
ATOM 902 N N . SER A 1 110 ? 26.399 4.254 -8.866 1.00 89.81 110 SER A N 1
ATOM 903 C CA . SER A 1 110 ? 26.106 5.368 -7.959 1.00 89.81 110 SER A CA 1
ATOM 904 C C . SER A 1 110 ? 25.014 6.294 -8.501 1.00 89.81 110 SER A C 1
ATOM 906 O O . SER A 1 110 ? 24.125 6.670 -7.743 1.00 89.81 110 SER A O 1
ATOM 908 N N . HIS A 1 111 ? 25.020 6.612 -9.801 1.00 86.38 111 HIS A N 1
ATOM 909 C CA . HIS A 1 111 ? 23.963 7.422 -10.416 1.00 86.38 111 HIS A CA 1
ATOM 910 C C . HIS A 1 111 ? 22.612 6.703 -10.392 1.00 86.38 111 HIS A C 1
ATOM 912 O O . HIS A 1 111 ? 21.604 7.321 -10.057 1.00 86.38 111 HIS A O 1
ATOM 918 N N . PHE A 1 112 ? 22.601 5.400 -10.686 1.00 86.94 112 PHE A N 1
ATOM 919 C CA . PHE A 1 112 ? 21.396 4.577 -10.586 1.00 86.94 112 PHE A CA 1
ATOM 920 C C . PHE A 1 112 ? 20.811 4.594 -9.165 1.00 86.94 112 PHE A C 1
ATOM 922 O O . PHE A 1 112 ? 19.630 4.890 -8.984 1.00 86.94 112 PHE A O 1
ATOM 929 N N . LEU A 1 113 ? 21.646 4.338 -8.152 1.00 87.56 113 LEU A N 1
ATOM 930 C CA . LEU A 1 113 ? 21.219 4.303 -6.752 1.00 87.56 113 LEU A CA 1
ATOM 931 C C . LEU A 1 113 ? 20.719 5.663 -6.260 1.00 87.56 113 LEU A C 1
ATOM 933 O O . LEU A 1 113 ? 19.720 5.710 -5.550 1.00 87.56 113 LEU A O 1
ATOM 937 N N . VAL A 1 114 ? 21.372 6.766 -6.641 1.00 88.25 114 VAL A N 1
ATOM 938 C CA . VAL A 1 114 ? 20.914 8.117 -6.276 1.00 88.25 114 VAL A CA 1
ATOM 939 C C . VAL A 1 114 ? 19.574 8.426 -6.938 1.00 88.25 114 VAL A C 1
ATOM 941 O O . VAL A 1 114 ? 18.670 8.917 -6.269 1.00 88.25 114 VAL A O 1
ATOM 944 N N . TYR A 1 115 ? 19.409 8.101 -8.221 1.00 86.00 115 TYR A N 1
ATOM 945 C CA . TYR A 1 115 ? 18.163 8.349 -8.944 1.00 86.00 115 TYR A CA 1
ATOM 946 C C . TYR A 1 115 ? 16.984 7.561 -8.353 1.00 86.00 115 TYR A C 1
ATOM 948 O O . TYR A 1 115 ? 15.980 8.155 -7.956 1.00 86.00 115 TYR A O 1
ATOM 956 N N . TYR A 1 116 ? 17.117 6.236 -8.224 1.00 84.94 116 TYR A N 1
ATOM 957 C CA . TYR A 1 116 ? 16.067 5.389 -7.645 1.00 84.94 116 TYR A CA 1
ATOM 958 C C . TYR A 1 116 ? 15.866 5.658 -6.147 1.00 84.94 116 TYR A C 1
ATOM 960 O O . TYR A 1 116 ? 14.741 5.591 -5.656 1.00 84.94 116 TYR A O 1
ATOM 968 N N . GLY A 1 117 ? 16.936 6.003 -5.426 1.00 85.81 117 GLY A N 1
ATOM 969 C CA . GLY A 1 117 ? 16.881 6.384 -4.017 1.00 85.81 117 GLY A CA 1
ATOM 970 C C . GLY A 1 117 ? 16.100 7.676 -3.792 1.00 85.81 117 GLY A C 1
ATOM 971 O O . GLY A 1 117 ? 15.243 7.720 -2.920 1.00 85.81 117 GLY A O 1
ATOM 972 N N . LEU A 1 118 ? 16.327 8.715 -4.600 1.00 85.75 118 LEU A N 1
ATOM 973 C CA . LEU A 1 118 ? 15.550 9.957 -4.512 1.00 85.75 118 LEU A CA 1
ATOM 974 C C . LEU A 1 118 ? 14.091 9.742 -4.915 1.00 85.75 118 LEU A C 1
ATOM 976 O O . LEU A 1 118 ? 13.183 10.273 -4.278 1.00 85.75 118 LEU A O 1
ATOM 980 N N . ARG A 1 119 ? 13.859 8.921 -5.940 1.00 82.62 119 ARG A N 1
ATOM 981 C CA . ARG A 1 119 ? 12.510 8.583 -6.392 1.00 82.62 119 ARG A CA 1
ATOM 982 C C . ARG A 1 119 ? 11.717 7.764 -5.374 1.00 82.62 119 ARG A C 1
ATOM 984 O O . ARG A 1 119 ? 10.493 7.819 -5.402 1.00 82.62 119 ARG A O 1
ATOM 991 N N . SER A 1 120 ? 12.367 7.028 -4.469 1.00 86.38 120 SER A N 1
ATOM 992 C CA . SER A 1 120 ? 11.651 6.219 -3.467 1.00 86.38 120 SER A CA 1
ATOM 993 C C . SER A 1 120 ? 11.176 7.042 -2.283 1.00 86.38 120 SER A C 1
ATOM 995 O O . SER A 1 120 ? 10.281 6.599 -1.567 1.00 86.38 120 SER A O 1
ATOM 997 N N . ILE A 1 121 ? 11.716 8.251 -2.097 1.00 89.00 121 ILE A N 1
ATOM 998 C CA . ILE A 1 121 ? 11.390 9.118 -0.962 1.00 89.00 121 ILE A CA 1
ATOM 999 C C . ILE A 1 121 ? 9.875 9.356 -0.843 1.00 89.00 121 ILE A C 1
ATOM 1001 O O . ILE A 1 121 ? 9.344 9.098 0.237 1.00 89.00 121 ILE A O 1
ATOM 1005 N N . PRO A 1 122 ? 9.134 9.763 -1.896 1.00 87.31 122 PRO A N 1
ATOM 1006 C CA . PRO A 1 122 ? 7.687 9.944 -1.799 1.00 87.31 122 PRO A CA 1
ATOM 1007 C C . PRO A 1 122 ? 6.946 8.661 -1.407 1.00 87.31 122 PRO A C 1
ATOM 1009 O O . PRO A 1 122 ? 6.039 8.713 -0.582 1.00 87.31 122 PRO A O 1
ATOM 1012 N N . SER A 1 123 ? 7.354 7.504 -1.937 1.00 88.00 123 SER A N 1
ATOM 1013 C CA . SER A 1 123 ? 6.758 6.203 -1.608 1.00 88.00 123 SER A CA 1
ATOM 1014 C C . SER A 1 123 ? 6.983 5.809 -0.154 1.00 88.00 123 SER A C 1
ATOM 1016 O O . SER A 1 123 ? 6.064 5.324 0.500 1.00 88.00 123 SER A O 1
ATOM 1018 N N . VAL A 1 124 ? 8.189 6.045 0.366 1.00 89.44 124 VAL A N 1
ATOM 1019 C CA . VAL A 1 124 ? 8.524 5.790 1.773 1.00 89.44 124 VAL A CA 1
ATOM 1020 C C . VAL A 1 124 ? 7.752 6.742 2.686 1.00 89.44 124 VAL A C 1
ATOM 1022 O O . VAL A 1 124 ? 7.213 6.307 3.700 1.00 89.44 124 VAL A O 1
ATOM 1025 N N . ILE A 1 125 ? 7.645 8.023 2.319 1.00 90.06 125 ILE A N 1
ATOM 1026 C CA . ILE A 1 125 ? 6.847 9.003 3.068 1.00 90.06 125 ILE A CA 1
ATOM 1027 C C . ILE A 1 125 ? 5.382 8.566 3.116 1.00 90.06 125 ILE A C 1
ATOM 1029 O O . ILE A 1 125 ? 4.799 8.553 4.199 1.00 90.06 125 ILE A O 1
ATOM 1033 N N . ILE A 1 126 ? 4.796 8.172 1.980 1.00 88.31 126 ILE A N 1
ATOM 1034 C CA . ILE A 1 126 ? 3.390 7.763 1.952 1.00 88.31 126 ILE A CA 1
ATOM 1035 C C . ILE A 1 126 ? 3.163 6.490 2.763 1.00 88.31 126 ILE A C 1
ATOM 1037 O O . ILE A 1 126 ? 2.217 6.457 3.538 1.00 88.31 126 ILE A O 1
ATOM 1041 N N . PHE A 1 127 ? 4.071 5.511 2.682 1.00 89.06 127 PHE A N 1
ATOM 1042 C CA . PHE A 1 127 ? 4.019 4.306 3.508 1.00 89.06 127 PHE A CA 1
ATOM 1043 C C . PHE A 1 127 ? 3.983 4.645 5.003 1.00 89.06 127 PHE A C 1
ATOM 1045 O O . PHE A 1 127 ? 3.193 4.086 5.757 1.00 89.06 127 PHE A O 1
ATOM 1052 N N . ILE A 1 128 ? 4.837 5.573 5.446 1.00 89.62 128 ILE A N 1
ATOM 1053 C CA . ILE A 1 128 ? 4.880 5.988 6.852 1.00 89.62 128 ILE A CA 1
ATOM 1054 C C . ILE A 1 128 ? 3.581 6.704 7.238 1.00 89.62 128 ILE A C 1
ATOM 1056 O O . ILE A 1 128 ? 3.031 6.421 8.299 1.00 89.62 128 ILE A O 1
ATOM 1060 N N . ILE A 1 129 ? 3.071 7.600 6.388 1.00 88.31 129 ILE A N 1
ATOM 1061 C CA . ILE A 1 129 ? 1.821 8.328 6.645 1.00 88.31 129 ILE A CA 1
ATOM 1062 C C . ILE A 1 129 ? 0.638 7.360 6.765 1.00 88.31 129 ILE A C 1
ATOM 1064 O O . ILE A 1 129 ? -0.130 7.474 7.720 1.00 88.31 129 ILE A O 1
ATOM 1068 N N . THR A 1 130 ? 0.503 6.394 5.853 1.00 86.62 130 THR A N 1
ATOM 1069 C CA . THR A 1 130 ? -0.581 5.402 5.912 1.00 86.62 130 THR A CA 1
ATOM 1070 C C . THR A 1 130 ? -0.438 4.495 7.132 1.00 86.62 130 THR A C 1
ATOM 1072 O O . THR A 1 130 ? -1.411 4.280 7.850 1.00 86.62 130 THR A O 1
ATOM 1075 N N . MET A 1 131 ? 0.780 4.058 7.470 1.00 85.38 131 MET A N 1
ATOM 1076 C CA . MET A 1 131 ? 1.025 3.282 8.692 1.00 85.38 131 MET A CA 1
ATOM 1077 C C . MET A 1 131 ? 0.694 4.057 9.975 1.00 85.38 131 MET A C 1
ATOM 1079 O O . MET A 1 131 ? 0.165 3.470 10.918 1.00 85.38 131 MET A O 1
ATOM 1083 N N . ILE A 1 132 ? 0.976 5.364 10.027 1.00 83.81 132 ILE A N 1
ATOM 1084 C CA . ILE A 1 132 ? 0.580 6.223 11.154 1.00 83.81 132 ILE A CA 1
ATOM 1085 C C . ILE A 1 132 ? -0.942 6.352 11.216 1.00 83.81 132 ILE A C 1
ATOM 1087 O O . ILE A 1 132 ? -1.505 6.290 12.304 1.00 83.81 132 ILE A O 1
ATOM 1091 N N . ALA A 1 133 ? -1.621 6.491 10.078 1.00 81.44 133 ALA A N 1
ATOM 1092 C CA . ALA A 1 133 ? -3.079 6.547 10.054 1.00 81.44 133 ALA A CA 1
ATOM 1093 C C . ALA A 1 133 ? -3.713 5.241 10.575 1.00 81.44 133 ALA A C 1
ATOM 1095 O O . ALA A 1 133 ? -4.685 5.286 11.327 1.00 81.44 133 ALA A O 1
ATOM 1096 N N . HIS A 1 134 ? -3.097 4.089 10.294 1.00 80.00 134 HIS A N 1
ATOM 1097 C CA . HIS A 1 134 ? -3.495 2.801 10.872 1.00 80.00 134 HIS A CA 1
ATOM 1098 C C . HIS A 1 134 ? -3.131 2.622 12.349 1.00 80.00 134 HIS A C 1
ATOM 1100 O O . HIS A 1 134 ? -3.622 1.699 12.994 1.00 80.00 134 HIS A O 1
ATOM 1106 N N . PHE A 1 135 ? -2.292 3.478 12.938 1.00 73.31 135 PHE A N 1
ATOM 1107 C CA . PHE A 1 135 ? -1.969 3.369 14.361 1.00 73.31 135 PHE A CA 1
ATOM 1108 C C . PHE A 1 135 ? -3.220 3.502 15.240 1.00 73.31 135 PHE A C 1
ATOM 1110 O O . PHE A 1 135 ? -3.367 2.783 16.230 1.00 73.31 135 PHE A O 1
ATOM 1117 N N . SER A 1 136 ? -4.158 4.361 14.836 1.00 66.31 136 SER A N 1
ATOM 1118 C CA . SER A 1 136 ? -5.445 4.520 15.512 1.00 66.31 136 SER A CA 1
ATOM 1119 C C . SER A 1 136 ? -6.324 3.263 15.402 1.00 66.31 136 SER A C 1
ATOM 1121 O O . SER A 1 136 ? -7.027 2.936 16.357 1.00 66.31 136 SER A O 1
ATOM 1123 N N . ASP A 1 137 ? -6.222 2.500 14.305 1.00 64.00 137 ASP A N 1
ATOM 1124 C CA . ASP A 1 137 ? -6.884 1.191 14.162 1.00 64.00 137 ASP A CA 1
ATOM 1125 C C . ASP A 1 137 ? -6.354 0.148 15.163 1.00 64.00 137 ASP A C 1
ATOM 1127 O O . ASP A 1 137 ? -7.100 -0.735 15.598 1.00 64.00 137 ASP A O 1
ATOM 1131 N N . PHE A 1 138 ? -5.067 0.221 15.524 1.00 65.88 138 PHE A N 1
ATOM 1132 C CA . PHE A 1 138 ? -4.440 -0.717 16.464 1.00 65.88 138 PHE A CA 1
ATOM 1133 C C . PHE A 1 138 ? -4.749 -0.384 17.918 1.00 65.88 138 PHE A C 1
ATOM 1135 O O . PHE A 1 138 ? -5.082 -1.293 18.676 1.00 65.88 138 PHE A O 1
ATOM 1142 N N . GLN A 1 139 ? -4.710 0.901 18.288 1.00 64.00 139 GLN A N 1
ATOM 1143 C CA . GLN A 1 139 ? -5.100 1.338 19.633 1.00 64.00 139 GLN A CA 1
ATOM 1144 C C . GLN A 1 139 ? -6.535 0.908 19.968 1.00 64.00 139 GLN A C 1
ATOM 1146 O O . GLN A 1 139 ? -6.789 0.418 21.063 1.00 64.00 139 GLN A O 1
ATOM 1151 N N . TRP A 1 140 ? -7.450 0.985 18.995 1.00 60.09 140 TRP A N 1
ATOM 1152 C CA . TRP A 1 140 ? -8.818 0.494 19.161 1.00 60.09 140 TRP A CA 1
ATOM 1153 C C . TRP A 1 140 ? -8.891 -1.005 19.499 1.00 60.09 140 TRP A C 1
ATOM 1155 O O . TRP A 1 140 ? -9.648 -1.402 20.380 1.00 60.09 140 TRP A O 1
ATOM 1165 N N . MET A 1 141 ? -8.114 -1.855 18.816 1.00 58.78 141 MET A N 1
ATOM 1166 C CA . MET A 1 141 ? -8.132 -3.304 19.072 1.00 58.78 141 MET A CA 1
ATOM 1167 C C . MET A 1 141 ? -7.629 -3.652 20.474 1.00 58.78 141 MET A C 1
ATOM 1169 O O . MET A 1 141 ? -8.192 -4.542 21.114 1.00 58.78 141 MET A O 1
ATOM 1173 N N . ASP A 1 142 ? -6.585 -2.974 20.945 1.00 60.12 142 ASP A N 1
ATOM 1174 C CA . ASP A 1 142 ? -6.040 -3.203 22.286 1.00 60.12 142 ASP A CA 1
ATOM 1175 C C . ASP A 1 142 ? -7.048 -2.775 23.374 1.00 60.12 142 ASP A C 1
ATOM 1177 O O . ASP A 1 142 ? -7.228 -3.485 24.367 1.00 60.12 142 ASP A O 1
ATOM 1181 N N . ASP A 1 143 ? -7.800 -1.695 23.140 1.00 58.41 143 ASP A N 1
ATOM 1182 C CA . ASP A 1 143 ? -8.843 -1.209 24.055 1.00 58.41 143 ASP A CA 1
ATOM 1183 C C . ASP A 1 143 ? -10.105 -2.097 24.092 1.00 58.41 143 ASP A C 1
ATOM 1185 O O . ASP A 1 143 ? -10.834 -2.087 25.083 1.00 58.41 143 ASP A O 1
ATOM 1189 N N . VAL A 1 144 ? -10.405 -2.849 23.024 1.00 53.44 144 VAL A N 1
ATOM 1190 C CA . VAL A 1 144 ? -11.604 -3.719 22.936 1.00 53.44 144 VAL A CA 1
ATOM 1191 C C . VAL A 1 144 ? -11.304 -5.178 23.303 1.00 53.44 144 VAL A C 1
ATOM 1193 O O . VAL A 1 144 ? -12.216 -5.928 23.649 1.00 53.44 144 VAL A O 1
ATOM 1196 N N . SER A 1 145 ? -10.041 -5.602 23.221 1.00 52.62 145 SER A N 1
ATOM 1197 C CA . SER A 1 145 ? -9.614 -6.964 23.575 1.00 52.62 145 SER A CA 1
ATOM 1198 C C . SER A 1 145 ? -9.162 -7.130 25.033 1.00 52.62 145 SER A C 1
ATOM 1200 O O . SER A 1 145 ? -8.851 -8.257 25.433 1.00 52.62 145 SER A O 1
ATOM 1202 N N . SER A 1 146 ? -9.148 -6.042 25.813 1.00 49.28 146 SER A N 1
ATOM 1203 C CA . SER A 1 146 ? -8.883 -6.010 27.260 1.00 49.28 146 SER A CA 1
ATOM 1204 C C . SER A 1 146 ? -10.160 -5.934 28.099 1.00 49.28 146 SER A C 1
ATOM 1206 O O . SER A 1 146 ? -10.115 -6.462 29.236 1.00 49.28 146 SER A O 1
#

Secondary structure (DSSP, 8-state):
--HHHHHHHHHHHHHHHHHHHHHHHHHHHHHHHHHHHHHHTT-SSSTHHHHHHHHHHHHHHHHHHHHHTT-HHHHHHHHHHHHHHHHHHHHHHHHTSS----GGGSSSHHHHHHHHHHHHHHHHHHHHHHHHHTHHHHHHHHHHH-

pLDDT: mean 74.33, std 10.12, range [49.28, 91.06]